Protein AF-A0A7X9QD55-F1 (afdb_monomer_lite)

Structure (mmCIF, N/CA/C/O backbone):
data_AF-A0A7X9QD55-F1
#
_entry.id   AF-A0A7X9QD55-F1
#
loop_
_atom_site.group_PDB
_atom_site.id
_atom_site.type_symbol
_atom_site.label_atom_id
_atom_site.label_alt_id
_atom_site.label_comp_id
_atom_site.label_asym_id
_atom_site.label_entity_id
_atom_site.label_seq_id
_atom_site.pdbx_PDB_ins_code
_atom_site.Cartn_x
_atom_site.Cartn_y
_atom_site.Cartn_z
_atom_site.occupancy
_atom_site.B_iso_or_equiv
_atom_site.auth_seq_id
_atom_site.auth_comp_id
_atom_site.auth_asym_id
_atom_site.auth_atom_id
_atom_site.pdbx_PDB_model_num
ATOM 1 N N . VAL A 1 1 ? -9.448 13.237 19.137 1.00 47.56 1 VAL A N 1
ATOM 2 C CA . VAL A 1 1 ? -8.841 11.912 18.835 1.00 47.56 1 VAL A CA 1
ATOM 3 C C . VAL A 1 1 ? -7.335 12.040 18.594 1.00 47.56 1 VAL A C 1
ATOM 5 O O . VAL A 1 1 ? -6.589 11.448 19.354 1.00 47.56 1 VAL A O 1
ATOM 8 N N . VAL A 1 2 ? -6.875 12.902 17.672 1.00 41.69 2 VAL A N 1
ATOM 9 C CA . VAL A 1 2 ? -5.439 13.273 17.509 1.00 41.69 2 VAL A CA 1
ATOM 10 C C . VAL A 1 2 ? -4.871 14.063 18.709 1.00 41.69 2 VAL A C 1
ATOM 12 O O . VAL A 1 2 ? -3.671 14.223 18.860 1.00 41.69 2 VAL A O 1
ATOM 15 N N . SER A 1 3 ? -5.736 14.537 19.604 1.00 49.72 3 SER A N 1
ATOM 16 C CA . SER A 1 3 ? -5.384 15.346 20.772 1.00 49.72 3 SER A CA 1
ATOM 17 C C . SER A 1 3 ? -4.915 14.562 22.010 1.00 49.72 3 SER A C 1
ATOM 19 O O . SER A 1 3 ? -4.486 15.188 22.970 1.00 49.72 3 SER A O 1
ATOM 21 N N . VAL A 1 4 ? -5.002 13.223 22.025 1.00 53.59 4 VAL A N 1
ATOM 22 C CA . VAL A 1 4 ? -4.637 12.395 23.204 1.00 53.59 4 VAL A CA 1
ATOM 23 C C . VAL A 1 4 ? -3.684 11.247 22.849 1.00 53.59 4 VAL A C 1
ATOM 25 O O . VAL A 1 4 ? -2.940 10.779 23.706 1.00 53.59 4 VAL A O 1
ATOM 28 N N . LEU A 1 5 ? -3.662 10.807 21.587 1.00 52.06 5 LEU A N 1
ATOM 29 C CA . LEU A 1 5 ? -2.798 9.727 21.124 1.00 52.06 5 LEU A CA 1
ATOM 30 C C . LEU A 1 5 ? -2.120 10.148 19.819 1.00 52.06 5 LEU A C 1
ATOM 32 O O . LEU A 1 5 ? -2.803 10.500 18.854 1.00 52.06 5 LEU A O 1
ATOM 36 N N . SER A 1 6 ? -0.786 10.109 19.794 1.00 58.16 6 SER A N 1
ATOM 37 C CA . SER A 1 6 ? -0.019 10.304 18.562 1.00 58.16 6 SER A CA 1
ATOM 38 C C . SER A 1 6 ? -0.498 9.307 17.498 1.00 58.16 6 SER A C 1
ATOM 40 O O . SER A 1 6 ? -0.816 8.165 17.844 1.00 58.16 6 SER A O 1
ATOM 42 N N . PRO A 1 7 ? -0.544 9.690 16.210 1.00 64.31 7 PRO A N 1
ATOM 43 C CA . PRO A 1 7 ? -1.048 8.825 15.141 1.00 64.31 7 PRO A CA 1
ATOM 44 C C . PRO A 1 7 ? -0.339 7.462 15.090 1.00 64.31 7 PRO A C 1
ATOM 46 O O . PRO A 1 7 ? -0.981 6.450 14.817 1.00 64.31 7 PRO A O 1
ATOM 49 N N . ASP A 1 8 ? 0.948 7.407 15.438 1.00 59.75 8 ASP A N 1
ATOM 50 C CA . ASP A 1 8 ? 1.702 6.153 15.550 1.00 59.75 8 ASP A CA 1
ATOM 51 C C . ASP A 1 8 ? 1.296 5.294 16.747 1.00 59.75 8 ASP A C 1
ATOM 53 O O . ASP A 1 8 ? 1.170 4.078 16.621 1.00 59.75 8 ASP A O 1
ATOM 57 N N . ALA A 1 9 ? 1.001 5.908 17.892 1.00 63.59 9 ALA A N 1
ATOM 58 C CA . ALA A 1 9 ? 0.510 5.184 19.059 1.00 63.59 9 ALA A CA 1
ATOM 59 C C . ALA A 1 9 ? -0.918 4.648 18.836 1.00 63.59 9 ALA A C 1
ATOM 61 O O . ALA A 1 9 ? -1.252 3.569 19.324 1.00 63.59 9 ALA A O 1
ATOM 62 N N . LEU A 1 10 ? -1.739 5.347 18.041 1.00 66.69 10 LEU A N 1
ATOM 63 C CA . LEU A 1 10 ? -3.050 4.857 17.606 1.00 66.69 10 LEU A CA 1
ATOM 64 C C . LEU A 1 10 ? -2.913 3.679 16.636 1.00 66.69 10 LEU A C 1
ATOM 66 O O . LEU A 1 10 ? -3.590 2.668 16.817 1.00 66.69 10 LEU A O 1
ATOM 70 N N . ARG A 1 11 ? -2.006 3.775 15.654 1.00 63.62 11 ARG A N 1
ATOM 71 C CA . ARG A 1 11 ? -1.692 2.662 14.744 1.00 63.62 11 ARG A CA 1
ATOM 72 C C . ARG A 1 11 ? -1.215 1.427 15.506 1.00 63.62 11 ARG A C 1
ATOM 74 O O . ARG A 1 11 ? -1.741 0.344 15.267 1.00 63.62 11 ARG A O 1
ATOM 81 N N . ALA A 1 12 ? -0.292 1.590 16.453 1.00 66.31 12 ALA A N 1
ATOM 82 C CA . ALA A 1 12 ? 0.205 0.491 17.279 1.00 66.31 12 ALA A CA 1
ATOM 83 C C . ALA A 1 12 ? -0.904 -0.133 18.145 1.00 66.31 12 ALA A C 1
ATOM 85 O O . ALA A 1 12 ? -1.026 -1.353 18.205 1.00 66.31 12 ALA A O 1
ATOM 86 N N . ALA A 1 13 ? -1.761 0.684 18.767 1.00 68.31 13 ALA A N 1
ATOM 87 C CA . ALA A 1 13 ? -2.872 0.187 19.580 1.00 68.31 13 ALA A CA 1
ATOM 88 C C . ALA A 1 13 ? -3.913 -0.594 18.759 1.00 68.31 13 ALA A C 1
ATOM 90 O O . ALA A 1 13 ? -4.451 -1.584 19.251 1.00 68.31 13 ALA A O 1
ATOM 91 N N . ILE A 1 14 ? -4.176 -0.177 17.515 1.00 71.25 14 ILE A N 1
ATOM 92 C CA . ILE A 1 14 ? -5.066 -0.895 16.591 1.00 71.25 14 ILE A CA 1
ATOM 93 C C . ILE A 1 14 ? -4.416 -2.203 16.122 1.00 71.25 14 ILE A C 1
ATOM 95 O O . ILE A 1 14 ? -5.068 -3.244 16.144 1.00 71.25 14 ILE A O 1
ATOM 99 N N . ALA A 1 15 ? -3.131 -2.173 15.754 1.00 66.38 15 ALA A N 1
ATOM 100 C CA . ALA A 1 15 ? -2.397 -3.352 15.291 1.00 66.38 15 ALA A CA 1
ATOM 101 C C . ALA A 1 15 ? -2.260 -4.433 16.376 1.00 66.38 15 ALA A C 1
ATOM 103 O O . ALA A 1 15 ? -2.348 -5.620 16.075 1.00 66.38 15 ALA A O 1
ATOM 104 N N . SER A 1 16 ? -2.078 -4.033 17.637 1.00 69.88 16 SER A N 1
ATOM 105 C CA . SER A 1 16 ? -1.977 -4.943 18.786 1.00 69.88 16 SER A CA 1
ATOM 106 C C . SER A 1 16 ? -3.319 -5.236 19.471 1.00 69.88 16 SER A C 1
ATOM 108 O O . SER A 1 16 ? -3.317 -5.764 20.580 1.00 69.88 16 SER A O 1
ATOM 110 N N . GLU A 1 17 ? -4.449 -4.858 18.859 1.00 69.81 17 GLU A N 1
ATOM 111 C CA . GLU A 1 17 ? -5.814 -5.066 19.383 1.00 69.81 17 GLU A CA 1
ATOM 112 C C . GLU A 1 17 ? -5.987 -4.609 20.843 1.00 69.81 17 GLU A C 1
ATOM 114 O O . GLU A 1 17 ? -6.723 -5.192 21.643 1.00 69.81 17 GLU A O 1
ATOM 119 N N . ASN A 1 18 ? -5.288 -3.536 21.217 1.00 74.06 18 ASN A N 1
ATOM 120 C CA . ASN A 1 18 ? -5.202 -3.087 22.597 1.00 74.06 18 ASN A CA 1
ATOM 121 C C . ASN A 1 18 ? -6.445 -2.263 22.972 1.00 74.06 18 ASN A C 1
ATOM 123 O O . ASN A 1 18 ? -6.423 -1.031 23.034 1.00 74.06 18 ASN A O 1
ATOM 127 N N . ILE A 1 19 ? -7.547 -2.969 23.236 1.00 72.94 19 ILE A N 1
ATOM 128 C CA . ILE A 1 19 ? -8.831 -2.405 23.670 1.00 72.94 19 ILE A CA 1
ATOM 129 C C . ILE A 1 19 ? -8.694 -1.435 24.859 1.00 72.94 19 ILE A C 1
ATOM 131 O O . ILE A 1 19 ? -9.247 -0.338 24.754 1.00 72.94 19 ILE A O 1
ATOM 135 N N . PRO A 1 20 ? -7.951 -1.738 25.950 1.00 72.19 20 PRO A N 1
ATOM 136 C CA . PRO A 1 20 ? -7.846 -0.802 27.067 1.00 72.19 20 PRO A CA 1
ATOM 137 C C . PRO A 1 20 ? -7.123 0.502 26.694 1.00 72.19 20 PRO A C 1
ATOM 139 O O . PRO A 1 20 ? -7.473 1.560 27.221 1.00 72.19 20 PRO A O 1
ATOM 142 N N . ALA A 1 21 ? -6.159 0.468 25.766 1.00 69.25 21 ALA A N 1
ATOM 143 C CA . ALA A 1 21 ? -5.517 1.678 25.250 1.00 69.25 21 ALA A CA 1
ATOM 144 C C . ALA A 1 21 ? -6.472 2.523 24.389 1.00 69.25 21 ALA A C 1
ATOM 146 O O . ALA A 1 21 ? -6.468 3.749 24.494 1.00 69.25 21 ALA A O 1
ATOM 147 N N . LEU A 1 22 ? -7.333 1.882 23.593 1.00 67.50 22 LEU A N 1
ATOM 148 C CA . LEU A 1 22 ? -8.319 2.565 22.749 1.00 67.50 22 LEU A CA 1
ATOM 149 C C . LEU A 1 22 ? -9.472 3.174 23.560 1.00 67.50 22 LEU A C 1
ATOM 151 O O . LEU A 1 22 ? -9.958 4.250 23.217 1.00 67.50 22 LEU A O 1
ATOM 155 N N . THR A 1 23 ? -9.862 2.548 24.674 1.00 71.25 23 THR A N 1
ATOM 156 C CA . THR A 1 23 ? -10.891 3.083 25.584 1.00 71.25 23 THR A CA 1
ATOM 157 C C . THR A 1 23 ? -10.422 4.253 26.450 1.00 71.25 23 THR A C 1
ATOM 159 O O . THR A 1 23 ? -11.247 4.922 27.066 1.00 71.25 23 THR A O 1
ATOM 162 N N . LYS A 1 24 ? -9.110 4.535 26.507 1.00 71.19 24 LYS A N 1
ATOM 163 C CA . LYS A 1 24 ? -8.582 5.738 27.182 1.00 71.19 24 LYS A CA 1
ATOM 164 C C . LYS A 1 24 ? -8.899 7.029 26.425 1.00 71.19 24 LYS A C 1
ATOM 166 O O . LYS A 1 24 ? -8.757 8.113 26.985 1.00 71.19 24 LYS A O 1
ATOM 171 N N . VAL A 1 25 ? -9.318 6.934 25.163 1.00 66.81 25 VAL A N 1
ATOM 172 C CA . VAL A 1 25 ? -9.727 8.096 24.375 1.00 66.81 25 VAL A CA 1
ATOM 173 C C . VAL A 1 25 ? -11.143 8.515 24.797 1.00 66.81 25 VAL A C 1
ATOM 175 O O . VAL A 1 25 ? -12.072 7.710 24.683 1.00 66.81 25 VAL A O 1
ATOM 178 N N . PRO A 1 26 ? -11.351 9.768 25.247 1.00 52.34 26 PRO A N 1
ATOM 179 C CA . PRO A 1 26 ? -12.673 10.241 25.645 1.00 52.34 26 PRO A CA 1
ATOM 180 C C . PRO A 1 26 ? -13.640 10.157 24.454 1.00 52.34 26 PRO A C 1
ATOM 182 O O . PRO A 1 26 ? -13.388 10.742 23.400 1.00 52.34 26 PRO A O 1
ATOM 185 N N . GLY A 1 27 ? -14.726 9.396 24.622 1.00 67.69 27 GLY A N 1
ATOM 186 C CA . GLY A 1 27 ? -15.728 9.132 23.581 1.00 67.69 27 GLY A CA 1
ATOM 187 C C . GLY A 1 27 ? -15.657 7.746 22.922 1.00 67.69 27 GLY A C 1
ATOM 188 O O . GLY A 1 27 ? -16.549 7.421 22.142 1.00 67.69 27 GLY A O 1
ATOM 189 N N . ILE A 1 28 ? -14.664 6.904 23.242 1.00 69.69 28 ILE A N 1
ATOM 190 C CA . ILE A 1 28 ? -14.567 5.524 22.730 1.00 69.69 28 ILE A CA 1
ATOM 191 C C . ILE A 1 28 ? -14.847 4.524 23.860 1.00 69.69 28 ILE A C 1
ATOM 193 O O . ILE A 1 28 ? -14.011 4.276 24.722 1.00 69.69 28 ILE A O 1
ATOM 197 N N . GLY A 1 29 ? -16.038 3.922 23.849 1.00 73.44 29 GLY A N 1
ATOM 198 C CA . GLY A 1 29 ? -16.378 2.806 24.740 1.00 73.44 29 GLY A CA 1
ATOM 199 C C . GLY A 1 29 ? -15.828 1.462 24.246 1.00 73.44 29 GLY A C 1
ATOM 200 O O . GLY A 1 29 ? -15.382 1.349 23.108 1.00 73.44 29 GLY A O 1
ATOM 201 N N . VAL A 1 30 ? -15.929 0.408 25.065 1.00 74.19 30 VAL A N 1
ATOM 202 C CA . VAL A 1 30 ? -15.412 -0.948 24.758 1.00 74.19 30 VAL A CA 1
ATOM 203 C C . VAL A 1 30 ? -15.927 -1.484 23.413 1.00 74.19 30 VAL A C 1
ATOM 205 O O . VAL A 1 30 ? -15.150 -1.967 22.594 1.00 74.19 30 VAL A O 1
ATOM 208 N N . LYS A 1 31 ? -17.229 -1.325 23.141 1.00 75.56 31 LYS A N 1
ATOM 209 C CA . LYS A 1 31 ? -17.844 -1.741 21.867 1.00 75.56 31 LYS A CA 1
ATOM 210 C C . LYS A 1 31 ? -17.368 -0.900 20.677 1.00 75.56 31 LYS A C 1
ATOM 212 O O . LYS A 1 31 ? -17.210 -1.420 19.578 1.00 75.56 31 LYS A O 1
ATOM 217 N N . GLY A 1 32 ? -17.126 0.392 20.904 1.00 73.31 32 GLY A N 1
ATOM 218 C CA . GLY A 1 32 ? -16.573 1.295 19.895 1.00 73.31 32 GLY A CA 1
ATOM 219 C C . GLY A 1 32 ? -15.130 0.932 19.557 1.00 73.31 32 GLY A C 1
ATOM 220 O O . GLY A 1 32 ? -14.792 0.842 18.385 1.00 73.31 32 GLY A O 1
ATOM 221 N N . ALA A 1 33 ? -14.310 0.635 20.568 1.00 75.75 33 ALA A N 1
ATOM 222 C CA . ALA A 1 33 ? -12.926 0.203 20.398 1.00 75.75 33 ALA A CA 1
ATOM 223 C C . ALA A 1 33 ? -12.825 -1.104 19.598 1.00 75.75 33 ALA A C 1
ATOM 225 O O . ALA A 1 33 ? -12.034 -1.178 18.667 1.00 75.75 33 ALA A O 1
ATOM 226 N N . GLN A 1 34 ? -13.662 -2.102 19.897 1.00 75.75 34 GLN A N 1
ATOM 227 C CA . GLN A 1 34 ? -13.679 -3.371 19.157 1.00 75.75 34 GLN A CA 1
ATOM 228 C C . GLN A 1 34 ? -14.050 -3.183 17.680 1.00 75.75 34 GLN A C 1
ATOM 230 O O . GLN A 1 34 ? -13.364 -3.697 16.799 1.00 75.75 34 GLN A O 1
ATOM 235 N N . ARG A 1 35 ? -15.099 -2.399 17.395 1.00 75.81 35 ARG A N 1
ATOM 236 C CA . ARG A 1 35 ? -15.501 -2.091 16.015 1.00 75.81 35 ARG A CA 1
ATOM 237 C C . ARG A 1 35 ? -14.424 -1.301 15.270 1.00 75.81 35 ARG A C 1
ATOM 239 O O . ARG A 1 35 ? -14.160 -1.581 14.106 1.00 75.81 35 ARG A O 1
ATOM 246 N N . LEU A 1 36 ? -13.790 -0.347 15.954 1.00 72.25 36 LEU A N 1
ATOM 247 C CA . LEU A 1 36 ? -12.688 0.438 15.409 1.00 72.25 36 LEU A CA 1
ATOM 248 C C . LEU A 1 36 ? -11.493 -0.444 15.062 1.00 72.25 36 LEU A C 1
ATOM 250 O O . LEU A 1 36 ? -10.952 -0.276 13.980 1.00 72.25 36 LEU A O 1
ATOM 254 N N . VAL A 1 37 ? -11.104 -1.393 15.918 1.00 74.69 37 VAL A N 1
ATOM 255 C CA . VAL A 1 37 ? -10.006 -2.321 15.606 1.00 74.69 37 VAL A CA 1
ATOM 256 C C . VAL A 1 37 ? -10.290 -3.077 14.318 1.00 74.69 37 VAL A C 1
ATOM 258 O O . VAL A 1 37 ? -9.433 -3.088 13.451 1.00 74.69 37 VAL A O 1
ATOM 261 N N . ILE A 1 38 ? -11.486 -3.641 14.150 1.00 76.25 38 ILE A N 1
ATOM 262 C CA . ILE A 1 38 ? -11.832 -4.407 12.944 1.00 76.25 38 ILE A CA 1
ATOM 263 C C . ILE A 1 38 ? -11.815 -3.497 11.704 1.00 76.25 38 ILE A C 1
ATOM 265 O O . ILE A 1 38 ? -11.047 -3.729 10.775 1.00 76.25 38 ILE A O 1
ATOM 269 N N . GLU A 1 39 ? -12.584 -2.402 11.720 1.00 74.31 39 GLU A N 1
ATOM 270 C CA . GLU A 1 39 ? -12.712 -1.519 10.552 1.00 74.31 39 GLU A CA 1
ATOM 271 C C . GLU A 1 39 ? -11.400 -0.796 10.192 1.00 74.31 39 GLU A C 1
ATOM 273 O O . GLU A 1 39 ? -11.123 -0.558 9.014 1.00 74.31 39 GLU A O 1
ATOM 278 N N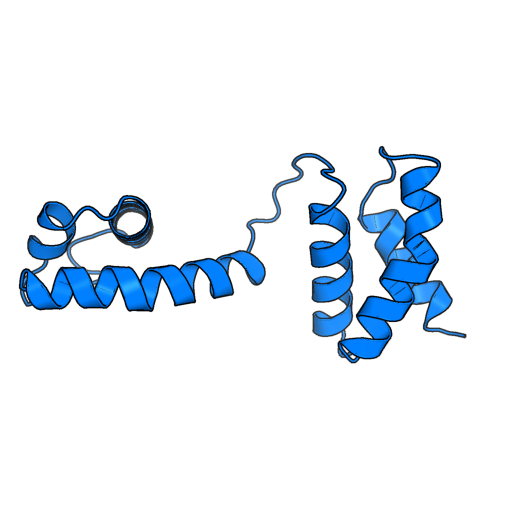 . LEU A 1 40 ? -10.593 -0.404 11.186 1.00 69.81 40 LEU A N 1
ATOM 279 C CA . LEU A 1 40 ? -9.313 0.269 10.951 1.00 69.81 40 LEU A CA 1
ATOM 280 C C . LEU A 1 40 ? -8.187 -0.710 10.653 1.00 69.81 40 LEU A C 1
ATOM 282 O O . LEU A 1 40 ? -7.297 -0.320 9.915 1.00 69.81 40 LEU A O 1
ATOM 286 N N . LYS A 1 41 ? -8.194 -1.944 11.164 1.00 65.69 41 LYS A N 1
ATOM 287 C CA . LYS A 1 41 ? -7.194 -2.960 10.795 1.00 65.69 41 LYS A CA 1
ATOM 288 C C . LYS A 1 41 ? -7.310 -3.304 9.314 1.00 65.69 41 LYS A C 1
ATOM 290 O O . LYS A 1 41 ? -6.295 -3.283 8.624 1.00 65.69 41 LYS A O 1
ATOM 295 N N . ASP A 1 42 ? -8.531 -3.474 8.808 1.00 66.56 42 ASP A N 1
ATOM 296 C CA . ASP A 1 42 ? -8.772 -3.692 7.376 1.00 66.56 42 ASP A CA 1
ATOM 297 C C . ASP A 1 42 ? -8.309 -2.493 6.532 1.00 66.56 42 ASP A C 1
ATOM 299 O O . ASP A 1 42 ? -7.605 -2.651 5.533 1.00 66.56 42 ASP A O 1
ATOM 303 N N . LYS A 1 43 ? -8.620 -1.265 6.972 1.00 64.25 43 LYS A N 1
ATOM 304 C CA . LYS A 1 43 ? -8.189 -0.039 6.277 1.00 64.25 43 LYS A CA 1
ATOM 305 C C . LYS A 1 43 ? -6.689 0.226 6.381 1.00 64.25 43 LYS A C 1
ATOM 307 O O . LYS A 1 43 ? -6.109 0.718 5.422 1.00 64.25 43 LYS A O 1
ATOM 312 N N . ILE A 1 44 ? -6.056 -0.066 7.517 1.00 63.66 44 ILE A N 1
ATOM 313 C CA . ILE A 1 44 ? -4.613 0.108 7.726 1.00 63.66 44 IL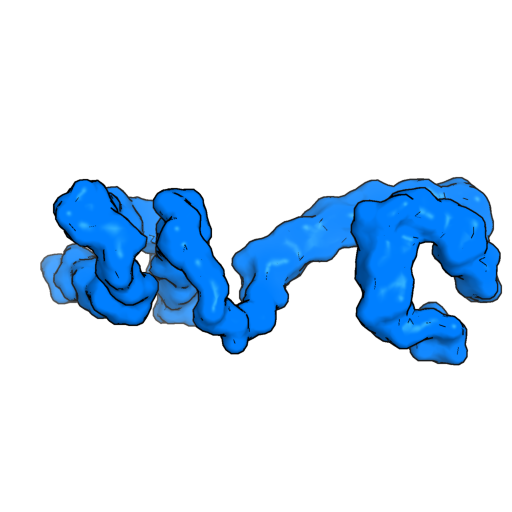E A CA 1
ATOM 314 C C . ILE A 1 44 ? -3.846 -0.930 6.916 1.00 63.66 44 ILE A C 1
ATOM 316 O O . ILE A 1 44 ? -2.845 -0.555 6.323 1.00 63.66 44 ILE A O 1
ATOM 320 N N . ASN A 1 45 ? -4.314 -2.176 6.808 1.00 59.97 45 ASN A N 1
ATOM 321 C CA . ASN A 1 45 ? -3.716 -3.141 5.882 1.00 59.97 45 ASN A CA 1
ATOM 322 C C . ASN A 1 45 ? -3.838 -2.670 4.427 1.00 59.97 45 ASN A C 1
ATOM 324 O O . ASN A 1 45 ? -2.863 -2.732 3.682 1.00 59.97 45 ASN A O 1
ATOM 328 N N . ALA A 1 46 ? -4.999 -2.136 4.038 1.00 56.50 46 ALA A N 1
ATOM 329 C CA . ALA A 1 46 ? -5.195 -1.578 2.701 1.00 56.50 46 ALA A CA 1
ATOM 330 C C . ALA A 1 46 ? -4.324 -0.331 2.443 1.00 56.50 46 ALA A C 1
ATOM 332 O O . ALA A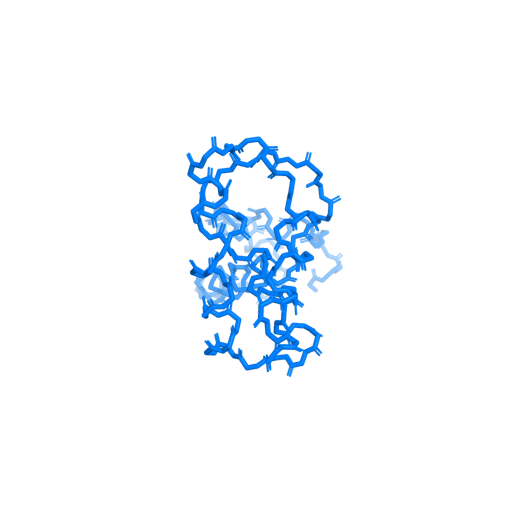 1 46 ? -3.801 -0.161 1.349 1.00 56.50 46 ALA A O 1
ATOM 333 N N . LEU A 1 47 ? -4.123 0.530 3.445 1.00 52.81 47 LEU A N 1
ATOM 334 C CA . LEU A 1 47 ? -3.267 1.717 3.346 1.00 52.81 47 LEU A CA 1
ATOM 335 C C . LEU A 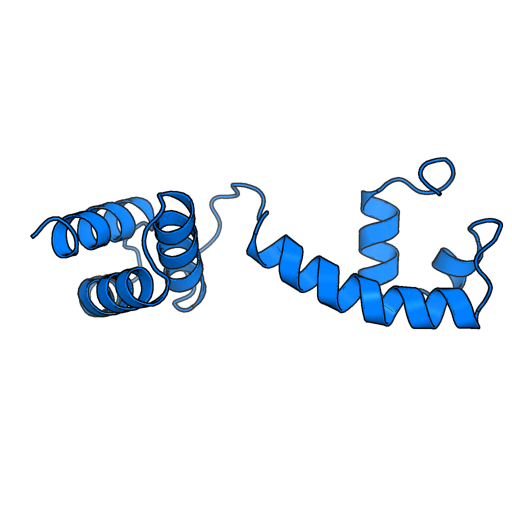1 47 ? -1.776 1.374 3.431 1.00 52.81 47 LEU A C 1
ATOM 337 O O . LEU A 1 47 ? -0.987 1.998 2.738 1.00 52.81 47 LEU A O 1
ATOM 341 N N . ALA A 1 48 ? -1.367 0.377 4.215 1.00 52.34 48 ALA A N 1
ATOM 342 C CA . ALA A 1 48 ? 0.013 -0.110 4.261 1.00 52.34 48 ALA A CA 1
ATOM 343 C C . ALA A 1 48 ? 0.442 -0.731 2.921 1.00 52.34 48 ALA A C 1
ATOM 345 O O . ALA A 1 48 ? 1.609 -0.628 2.557 1.00 52.34 48 ALA A O 1
ATOM 346 N N . ALA A 1 49 ? -0.504 -1.288 2.157 1.00 49.94 49 ALA A N 1
ATOM 347 C CA . ALA A 1 49 ? -0.273 -1.710 0.777 1.00 49.94 49 ALA A CA 1
ATOM 348 C C . ALA A 1 49 ? -0.050 -0.528 -0.195 1.00 49.94 49 ALA A C 1
ATOM 350 O O . ALA A 1 49 ? 0.538 -0.717 -1.254 1.00 49.94 49 ALA A O 1
ATOM 351 N N . VAL A 1 50 ? -0.480 0.692 0.158 1.00 47.47 50 VAL A N 1
ATOM 352 C CA . VAL A 1 50 ? -0.414 1.891 -0.707 1.00 47.47 50 VAL A CA 1
ATOM 353 C C . VAL A 1 50 ? 0.639 2.907 -0.234 1.00 47.47 50 VAL A C 1
ATOM 355 O O . VAL A 1 50 ? 1.175 3.672 -1.031 1.00 47.47 50 VAL A O 1
ATOM 358 N N . THR A 1 51 ? 0.984 2.915 1.054 1.00 44.62 51 THR A N 1
ATOM 359 C CA . THR A 1 51 ? 1.956 3.831 1.666 1.00 44.62 51 THR A CA 1
ATOM 360 C C . THR A 1 51 ? 2.939 3.060 2.543 1.00 44.62 51 THR A C 1
ATOM 362 O O . THR A 1 51 ? 2.984 3.237 3.762 1.00 44.62 51 THR A O 1
ATOM 365 N N . GLY A 1 52 ? 3.731 2.180 1.936 1.00 43.19 52 GLY A N 1
ATOM 366 C CA . GLY A 1 52 ? 4.966 1.730 2.569 1.00 43.19 52 GLY A CA 1
ATOM 367 C C . GLY A 1 52 ? 5.954 2.906 2.653 1.00 43.19 52 GLY A C 1
ATOM 368 O O . GLY A 1 52 ? 6.104 3.630 1.664 1.00 43.19 52 GLY A O 1
ATOM 369 N N . PRO A 1 53 ? 6.633 3.145 3.791 1.00 41.19 53 PRO A N 1
ATOM 370 C CA . PRO A 1 53 ? 7.778 4.046 3.806 1.00 41.19 53 PRO A CA 1
ATOM 371 C C . PRO A 1 53 ? 8.799 3.514 2.802 1.00 41.19 53 PRO A C 1
ATOM 373 O O . PRO A 1 53 ? 9.074 2.313 2.800 1.00 41.19 53 PRO A O 1
ATOM 376 N N . ALA A 1 54 ? 9.354 4.394 1.966 1.00 47.16 54 ALA A N 1
ATOM 377 C CA . ALA A 1 54 ? 10.484 4.090 1.095 1.00 47.16 54 ALA A CA 1
ATOM 378 C C . ALA A 1 54 ? 11.685 3.665 1.957 1.00 47.16 54 ALA A C 1
ATOM 380 O O . ALA A 1 54 ? 12.556 4.462 2.294 1.00 47.16 54 ALA A O 1
ATOM 381 N N . THR A 1 55 ? 11.687 2.403 2.368 1.00 40.22 55 THR A N 1
ATOM 382 C CA . THR A 1 55 ? 12.750 1.758 3.124 1.00 40.22 55 THR A CA 1
ATOM 383 C C . THR A 1 55 ? 13.338 0.708 2.193 1.00 40.22 55 THR A C 1
ATOM 385 O O . THR A 1 55 ? 12.590 -0.140 1.701 1.00 40.22 55 THR A O 1
ATOM 388 N N . PRO A 1 56 ? 14.647 0.744 1.905 1.00 50.91 56 PRO A N 1
ATOM 389 C CA . PRO A 1 56 ? 15.277 -0.287 1.104 1.00 50.91 56 PRO A CA 1
ATOM 390 C C . PRO A 1 56 ? 15.421 -1.522 1.996 1.00 50.91 56 PRO A C 1
ATOM 392 O O . PRO A 1 56 ? 16.363 -1.614 2.776 1.00 50.91 56 PRO A O 1
ATOM 395 N N . ALA A 1 57 ? 14.461 -2.445 1.960 1.00 41.41 57 ALA A N 1
ATOM 396 C CA . ALA A 1 57 ? 14.532 -3.645 2.786 1.00 41.41 57 ALA A CA 1
ATOM 397 C C . ALA A 1 57 ? 14.021 -4.880 2.039 1.00 41.41 57 ALA A C 1
ATOM 399 O O . ALA A 1 57 ? 12.831 -5.022 1.784 1.00 41.41 57 ALA A O 1
ATOM 400 N N . SER A 1 58 ? 14.991 -5.743 1.727 1.00 39.91 58 SER A N 1
ATOM 401 C CA . SER A 1 58 ? 14.934 -7.161 1.363 1.00 39.91 58 SER A CA 1
ATOM 402 C C . SER A 1 58 ? 13.854 -7.637 0.394 1.00 39.91 58 SER A C 1
ATOM 404 O O . SER A 1 58 ? 12.683 -7.796 0.729 1.00 39.91 58 SER A O 1
ATOM 406 N N . ALA A 1 59 ? 14.339 -8.023 -0.787 1.00 47.00 59 ALA A N 1
ATOM 407 C CA . ALA A 1 59 ? 13.676 -8.877 -1.755 1.00 47.00 59 ALA A CA 1
ATOM 408 C C . ALA A 1 59 ? 13.169 -10.175 -1.099 1.00 47.00 59 ALA A C 1
ATOM 410 O O . ALA A 1 59 ? 13.909 -11.136 -0.902 1.00 47.00 59 ALA A O 1
ATOM 411 N N . ALA A 1 60 ? 11.879 -10.202 -0.775 1.00 45.78 60 ALA A N 1
ATOM 412 C CA . ALA A 1 60 ? 11.107 -11.433 -0.763 1.00 45.78 60 ALA A CA 1
ATOM 413 C C . ALA A 1 60 ? 10.364 -11.537 -2.111 1.00 45.78 60 ALA A C 1
ATOM 415 O O . ALA A 1 60 ? 9.893 -10.516 -2.622 1.00 45.78 60 ALA A O 1
ATOM 416 N N . PRO A 1 61 ? 10.204 -12.741 -2.687 1.00 52.06 61 PRO A N 1
ATOM 417 C CA . PRO A 1 61 ? 9.643 -12.945 -4.031 1.00 52.06 61 PRO A CA 1
ATOM 418 C C . PRO A 1 61 ? 8.187 -12.467 -4.207 1.00 52.06 61 PRO A C 1
ATOM 420 O O . PRO A 1 61 ? 7.706 -12.353 -5.333 1.00 52.06 61 PRO A O 1
ATOM 423 N N . LEU A 1 62 ? 7.492 -12.164 -3.106 1.00 55.12 62 LEU A N 1
ATOM 424 C CA . LEU A 1 62 ? 6.149 -11.574 -3.094 1.00 55.12 62 LEU A CA 1
ATOM 425 C C . LEU A 1 62 ? 6.177 -10.033 -3.062 1.00 55.12 62 LEU A C 1
ATOM 427 O O . LEU A 1 62 ? 5.283 -9.400 -3.605 1.00 55.12 62 LEU A O 1
ATOM 431 N N . GLN A 1 63 ? 7.226 -9.416 -2.504 1.00 71.00 63 GLN A N 1
ATOM 432 C CA . GLN A 1 63 ? 7.300 -7.962 -2.298 1.00 71.00 63 GLN A CA 1
ATOM 433 C C . GLN A 1 63 ? 7.594 -7.186 -3.588 1.00 71.00 63 GLN A C 1
ATOM 435 O O . GLN A 1 63 ? 7.065 -6.095 -3.784 1.00 71.00 63 GLN A O 1
ATOM 440 N N . TRP A 1 64 ? 8.411 -7.736 -4.494 1.00 79.19 64 TRP A N 1
ATOM 441 C CA . TRP A 1 64 ? 8.745 -7.032 -5.738 1.00 79.19 64 TRP A CA 1
ATOM 442 C C . TRP A 1 64 ? 7.547 -6.947 -6.693 1.00 79.19 64 TRP A C 1
ATOM 444 O O . TRP A 1 64 ? 7.402 -5.944 -7.388 1.00 79.19 64 TRP A O 1
ATOM 454 N N . ARG A 1 65 ? 6.672 -7.967 -6.716 1.00 83.69 65 ARG A N 1
ATOM 455 C CA . ARG A 1 65 ? 5.484 -7.986 -7.585 1.00 83.69 65 ARG A CA 1
ATOM 456 C C . ARG A 1 65 ? 4.508 -6.885 -7.203 1.00 83.69 65 ARG A C 1
ATOM 458 O O . ARG A 1 65 ? 4.088 -6.137 -8.079 1.00 83.69 65 ARG A O 1
ATOM 465 N N . ASP A 1 66 ? 4.210 -6.749 -5.914 1.00 83.69 66 ASP A N 1
ATOM 466 C CA . ASP A 1 66 ? 3.310 -5.705 -5.416 1.00 83.69 66 ASP A CA 1
ATOM 467 C C . ASP A 1 66 ? 3.8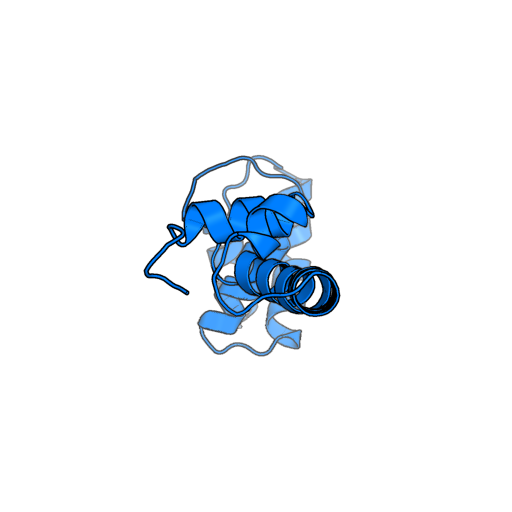95 -4.304 -5.637 1.00 83.69 66 ASP A C 1
ATOM 469 O O . ASP A 1 66 ? 3.181 -3.386 -6.039 1.00 83.69 66 ASP A O 1
ATOM 473 N N . GLN A 1 67 ? 5.213 -4.143 -5.469 1.00 82.88 67 GLN A N 1
ATOM 474 C CA . GLN A 1 67 ? 5.902 -2.874 -5.722 1.00 82.88 67 GLN A CA 1
ATOM 475 C C . GLN A 1 67 ? 5.898 -2.479 -7.205 1.00 82.88 67 GLN A C 1
ATOM 477 O O . GLN A 1 67 ? 5.631 -1.321 -7.529 1.00 82.88 67 GLN A O 1
ATOM 482 N N . VAL A 1 68 ? 6.166 -3.421 -8.116 1.00 85.25 68 VAL A N 1
ATOM 483 C CA . VAL A 1 68 ? 6.120 -3.158 -9.563 1.00 85.25 68 VAL A CA 1
ATOM 484 C C . VAL A 1 68 ? 4.679 -2.914 -10.010 1.00 85.25 68 VAL A C 1
ATOM 486 O O . VAL A 1 68 ? 4.430 -1.935 -10.710 1.00 85.25 68 VAL A O 1
ATOM 489 N N . LYS A 1 69 ? 3.719 -3.731 -9.559 1.00 86.06 69 LYS A N 1
ATOM 490 C CA . LYS A 1 69 ? 2.295 -3.574 -9.886 1.00 86.06 69 LYS A CA 1
ATOM 491 C C . LYS A 1 69 ? 1.754 -2.224 -9.411 1.00 86.06 69 LYS A C 1
ATOM 493 O O . LYS A 1 69 ? 1.229 -1.468 -10.225 1.00 86.06 69 LYS A O 1
ATOM 498 N N . GLY A 1 70 ? 1.950 -1.884 -8.137 1.00 82.56 70 GLY A N 1
ATOM 499 C CA . GLY A 1 70 ? 1.520 -0.600 -7.576 1.00 82.56 70 GLY A CA 1
ATOM 500 C C . GLY A 1 70 ? 2.220 0.595 -8.228 1.00 82.56 70 GLY A C 1
ATOM 501 O O . GLY A 1 70 ? 1.593 1.625 -8.472 1.00 82.56 70 GLY A O 1
ATOM 502 N N . GLY A 1 71 ? 3.499 0.448 -8.591 1.00 85.88 71 GLY A N 1
ATOM 503 C CA . GLY A 1 71 ? 4.233 1.454 -9.359 1.00 85.88 71 GLY A CA 1
ATOM 504 C C . GLY A 1 71 ? 3.649 1.684 -10.756 1.00 85.88 71 GLY A C 1
ATOM 505 O O . GLY A 1 71 ? 3.511 2.830 -11.176 1.00 85.88 71 GLY A O 1
ATOM 506 N N . LEU A 1 72 ? 3.273 0.620 -11.471 1.00 85.25 72 LEU A N 1
ATOM 507 C CA . LEU A 1 72 ? 2.660 0.708 -12.802 1.00 85.25 72 LEU A CA 1
ATOM 508 C C . LEU A 1 72 ? 1.243 1.292 -12.745 1.00 85.25 72 LEU A C 1
ATOM 510 O O . LEU A 1 72 ? 0.915 2.178 -13.534 1.00 85.25 72 LEU A O 1
ATOM 514 N N . GLU A 1 73 ? 0.426 0.861 -11.786 1.00 87.12 73 GLU A N 1
ATOM 515 C CA . GLU A 1 73 ? -0.912 1.423 -11.564 1.00 87.12 73 GLU A CA 1
ATOM 516 C C . GLU A 1 73 ? -0.842 2.914 -11.191 1.00 87.12 73 GLU A C 1
ATOM 518 O O . GLU A 1 73 ? -1.603 3.721 -11.725 1.00 87.12 73 GLU A O 1
ATOM 523 N N . GLY A 1 74 ? 0.129 3.315 -10.361 1.00 82.12 74 GLY A N 1
ATOM 524 C CA . GLY A 1 74 ? 0.382 4.721 -10.024 1.00 82.12 74 GLY A CA 1
ATOM 525 C C . GLY A 1 74 ? 0.829 5.584 -11.212 1.00 82.12 74 GLY A C 1
ATOM 526 O O . GLY A 1 74 ? 0.606 6.794 -11.210 1.00 82.12 74 GLY A O 1
ATOM 527 N N . LEU A 1 75 ? 1.410 4.974 -12.250 1.00 85.25 75 LEU A N 1
ATOM 528 C CA . LEU A 1 75 ? 1.731 5.629 -13.525 1.00 85.25 75 LEU A CA 1
ATOM 529 C C . LEU A 1 75 ? 0.528 5.696 -14.486 1.00 85.25 75 LEU A C 1
ATOM 531 O O . LEU A 1 75 ? 0.638 6.315 -15.544 1.00 85.25 75 LEU A O 1
ATOM 535 N N . GLY A 1 76 ? -0.610 5.094 -14.125 1.00 84.25 76 GLY A N 1
ATOM 536 C CA . GLY A 1 76 ? -1.850 5.111 -14.904 1.00 84.25 76 GLY A CA 1
ATOM 537 C C . GLY A 1 76 ? -2.093 3.872 -15.770 1.00 84.25 76 GLY A C 1
ATOM 538 O O . GLY A 1 76 ? -3.014 3.884 -16.586 1.00 84.25 76 GLY A O 1
ATOM 539 N N . TRP A 1 77 ? -1.300 2.806 -15.615 1.00 85.19 77 TRP A N 1
ATOM 540 C CA . TRP A 1 77 ? -1.537 1.535 -16.309 1.00 85.19 77 TRP A CA 1
ATOM 541 C C . TRP A 1 77 ? -2.676 0.745 -15.656 1.00 85.19 77 TRP A C 1
ATOM 543 O O . TRP A 1 77 ? -2.912 0.842 -14.451 1.00 85.19 77 TRP A O 1
ATOM 553 N N . SER A 1 78 ? -3.399 -0.056 -16.447 1.00 88.19 78 SER A N 1
ATOM 554 C CA . SER A 1 78 ? -4.477 -0.889 -15.908 1.00 88.19 78 SER A CA 1
ATOM 555 C C . SER A 1 78 ? -3.916 -2.034 -15.058 1.00 88.19 78 SER A C 1
ATOM 557 O O . SER A 1 78 ? -2.834 -2.548 -15.339 1.00 88.19 78 SER A O 1
ATOM 559 N N . SER A 1 79 ? -4.671 -2.494 -14.052 1.00 83.62 79 SER A N 1
ATOM 560 C CA . SER A 1 79 ? -4.245 -3.609 -13.184 1.00 83.62 79 SER A CA 1
ATOM 561 C C . SER A 1 79 ? -3.910 -4.881 -13.978 1.00 83.62 79 SER A C 1
ATOM 563 O O . SER A 1 79 ? -2.964 -5.597 -13.663 1.00 83.62 79 SER A O 1
ATOM 565 N N . ARG A 1 80 ? -4.635 -5.110 -15.083 1.00 85.62 80 ARG A N 1
ATOM 566 C CA . ARG A 1 80 ? -4.401 -6.223 -16.011 1.00 85.62 80 ARG A CA 1
ATOM 567 C C . ARG A 1 80 ? -3.066 -6.092 -16.747 1.00 85.62 80 ARG A C 1
ATOM 569 O O . ARG A 1 80 ? -2.380 -7.092 -16.939 1.00 85.62 80 ARG A O 1
ATOM 576 N N . ASP A 1 81 ? -2.714 -4.886 -17.181 1.00 85.12 81 ASP A N 1
ATOM 577 C CA . ASP A 1 81 ? -1.451 -4.643 -17.885 1.00 85.12 81 ASP A CA 1
ATOM 578 C C . ASP A 1 81 ? -0.273 -4.693 -16.911 1.00 85.12 81 ASP A C 1
ATOM 580 O O . ASP A 1 81 ? 0.764 -5.277 -17.221 1.00 85.12 81 ASP A O 1
ATOM 584 N N . ALA A 1 82 ? -0.461 -4.175 -15.696 1.00 85.81 82 ALA A N 1
ATOM 585 C CA . ALA A 1 82 ? 0.523 -4.262 -14.627 1.00 85.81 82 ALA A CA 1
ATOM 586 C C . ALA A 1 82 ? 0.849 -5.723 -14.260 1.00 85.81 82 ALA A C 1
ATOM 588 O O . ALA A 1 82 ? 2.021 -6.082 -14.157 1.00 85.81 82 ALA A O 1
ATOM 589 N N . GLU A 1 83 ? -0.164 -6.588 -14.145 1.00 85.94 83 GLU A N 1
ATOM 590 C CA . GLU A 1 83 ? 0.027 -8.030 -13.921 1.00 85.94 83 GLU A CA 1
ATOM 591 C C . GLU A 1 83 ? 0.777 -8.704 -15.077 1.00 85.94 83 GLU A C 1
ATOM 593 O O . GLU A 1 83 ? 1.770 -9.393 -14.844 1.00 85.94 83 GLU A O 1
ATOM 598 N N . ARG A 1 84 ? 0.385 -8.432 -16.329 1.00 86.50 84 ARG A N 1
ATOM 599 C CA . ARG A 1 84 ? 1.080 -8.965 -17.517 1.00 86.50 84 ARG A CA 1
ATOM 600 C C . ARG A 1 84 ? 2.552 -8.555 -17.572 1.00 86.50 84 ARG A C 1
ATOM 602 O O . ARG A 1 84 ? 3.406 -9.341 -17.993 1.00 86.50 84 ARG A O 1
ATOM 609 N N . ALA A 1 85 ? 2.858 -7.327 -17.165 1.00 86.38 85 ALA A N 1
ATOM 610 C CA . ALA A 1 85 ? 4.226 -6.838 -17.110 1.00 86.38 85 ALA A CA 1
ATOM 611 C C . ALA A 1 85 ? 5.031 -7.542 -16.008 1.00 86.38 85 ALA A C 1
ATOM 613 O O . ALA A 1 85 ? 6.169 -7.939 -16.259 1.00 86.38 85 ALA A O 1
ATOM 614 N N . CYS A 1 86 ? 4.428 -7.766 -14.833 1.00 86.06 86 CYS A N 1
ATOM 615 C CA . CYS A 1 86 ? 5.019 -8.553 -13.749 1.00 86.06 86 CYS A CA 1
ATOM 616 C C . CYS A 1 86 ? 5.312 -9.999 -14.175 1.00 86.06 86 CYS A C 1
ATOM 618 O O . CYS A 1 86 ? 6.401 -10.499 -13.901 1.00 86.06 86 CYS A O 1
ATOM 620 N N . ASP A 1 87 ? 4.397 -10.654 -14.893 1.00 87.75 87 ASP A N 1
ATOM 621 C CA . ASP A 1 87 ? 4.615 -12.010 -15.419 1.00 87.75 87 ASP A CA 1
ATOM 622 C C . ASP A 1 87 ? 5.759 -12.059 -16.441 1.00 87.75 87 ASP A C 1
ATOM 624 O O . ASP A 1 87 ? 6.524 -13.020 -16.484 1.00 87.75 87 ASP A O 1
ATOM 628 N N . SER A 1 88 ? 5.927 -10.993 -17.228 1.00 86.06 88 SER A N 1
ATOM 629 C CA . SER A 1 88 ? 7.008 -10.890 -18.216 1.00 86.06 88 SER A CA 1
ATOM 630 C C . SER A 1 88 ? 8.394 -10.739 -17.577 1.00 86.06 88 SER A C 1
ATOM 632 O O . SER A 1 88 ? 9.386 -11.156 -18.173 1.00 86.06 88 SER A O 1
ATOM 634 N N . VAL A 1 89 ? 8.481 -10.143 -16.381 1.00 84.81 89 VAL A N 1
ATOM 635 C CA . VAL A 1 89 ? 9.751 -9.937 -15.654 1.00 84.81 89 VAL A CA 1
ATOM 636 C C . VAL A 1 89 ? 9.993 -10.959 -14.542 1.00 84.81 89 VAL A C 1
ATOM 638 O O . VAL A 1 89 ? 11.112 -11.046 -14.045 1.00 84.81 89 VAL A O 1
ATOM 641 N N . ALA A 1 90 ? 8.987 -11.766 -14.190 1.00 83.81 90 ALA A N 1
ATOM 642 C CA . ALA A 1 90 ? 9.112 -12.906 -13.284 1.00 83.81 90 ALA A CA 1
ATOM 643 C C . ALA A 1 90 ? 10.325 -13.814 -13.579 1.00 83.81 90 ALA A C 1
ATOM 645 O O . ALA A 1 90 ? 11.093 -14.044 -12.645 1.00 83.81 90 ALA A O 1
ATOM 646 N N . PRO A 1 91 ? 10.594 -14.236 -14.836 1.00 81.94 91 PRO A N 1
ATOM 647 C CA . PRO A 1 91 ? 11.757 -15.077 -15.122 1.00 81.94 91 PRO A CA 1
ATOM 648 C C . PRO A 1 91 ? 13.101 -14.387 -14.844 1.00 81.94 91 PRO A C 1
ATOM 650 O O . PRO A 1 91 ? 14.087 -15.069 -14.601 1.00 81.94 91 PRO A O 1
ATOM 653 N N . MET A 1 92 ? 13.164 -13.048 -14.842 1.00 75.94 92 MET A N 1
ATOM 654 C CA . MET A 1 92 ? 14.396 -12.318 -14.502 1.00 75.94 92 MET A CA 1
ATOM 655 C C . MET A 1 92 ? 14.701 -12.379 -13.001 1.00 75.94 92 MET A C 1
ATOM 657 O O . MET A 1 92 ? 15.861 -12.316 -12.609 1.00 75.94 92 MET A O 1
ATOM 661 N N . VAL A 1 93 ? 13.666 -12.506 -12.166 1.00 77.94 93 VAL A N 1
ATOM 662 C CA . VAL A 1 93 ? 13.817 -12.689 -10.715 1.00 77.94 93 VAL A CA 1
ATOM 663 C C . VAL A 1 93 ? 14.154 -14.135 -10.373 1.00 77.94 93 VAL A C 1
ATOM 665 O O . VAL A 1 93 ? 14.888 -14.375 -9.418 1.00 77.94 93 VAL A O 1
ATOM 668 N N . ASP A 1 94 ? 13.628 -15.088 -11.145 1.00 76.69 94 ASP A N 1
ATOM 669 C CA . ASP A 1 94 ? 13.965 -16.504 -10.984 1.00 76.69 94 ASP A CA 1
ATOM 670 C C . ASP A 1 94 ? 15.438 -16.785 -11.347 1.00 76.69 94 ASP A C 1
ATOM 672 O O . ASP A 1 94 ? 16.058 -17.648 -10.727 1.00 76.69 94 ASP A O 1
ATOM 676 N N . ASP A 1 95 ? 16.006 -16.042 -12.308 1.00 76.31 95 ASP A N 1
ATOM 677 C CA . ASP A 1 95 ? 17.418 -16.146 -12.719 1.00 76.31 95 ASP A CA 1
ATOM 678 C C . ASP A 1 95 ? 18.374 -15.441 -11.736 1.00 76.31 95 ASP A C 1
ATOM 680 O O . ASP A 1 95 ? 19.388 -16.011 -11.333 1.00 76.31 95 ASP A O 1
ATOM 684 N N . ASP A 1 96 ? 18.017 -14.233 -11.278 1.00 74.44 96 ASP A N 1
ATOM 685 C CA . ASP A 1 96 ? 18.750 -13.514 -10.233 1.00 74.44 96 ASP A CA 1
ATOM 686 C C . ASP A 1 96 ? 17.796 -12.906 -9.182 1.00 74.44 96 ASP A C 1
ATOM 688 O O . ASP A 1 96 ? 17.238 -11.816 -9.387 1.00 74.44 96 ASP A O 1
ATOM 692 N N . PRO A 1 97 ? 17.644 -13.549 -8.006 1.00 68.25 97 PRO A N 1
ATOM 693 C CA . PRO A 1 97 ? 16.774 -13.060 -6.940 1.00 68.25 97 PRO A CA 1
ATOM 694 C C . PRO A 1 97 ? 17.308 -11.790 -6.259 1.00 68.25 97 PRO A C 1
ATOM 696 O O . PRO A 1 97 ? 16.576 -11.161 -5.490 1.00 68.25 97 PRO A O 1
ATOM 699 N N . ALA A 1 98 ? 18.559 -11.391 -6.524 1.00 70.81 98 ALA A N 1
ATOM 700 C CA . ALA A 1 98 ? 19.122 -10.127 -6.055 1.00 70.81 98 ALA A CA 1
ATOM 701 C C . ALA A 1 98 ? 18.820 -8.950 -7.001 1.00 70.81 98 ALA A C 1
ATOM 703 O O . ALA A 1 98 ? 19.211 -7.814 -6.702 1.00 70.81 98 ALA A O 1
ATOM 704 N N . THR A 1 99 ? 18.102 -9.184 -8.108 1.00 74.62 99 THR A N 1
ATOM 705 C CA . THR A 1 99 ? 17.744 -8.127 -9.057 1.00 74.62 99 THR A CA 1
ATOM 706 C C . THR A 1 99 ? 16.970 -7.010 -8.346 1.00 74.62 99 THR A C 1
ATOM 708 O O . THR A 1 99 ? 15.895 -7.245 -7.784 1.00 74.62 99 THR A O 1
ATOM 711 N N . PRO A 1 100 ? 17.462 -5.759 -8.377 1.00 78.75 100 PRO A N 1
ATOM 712 C CA . PRO A 1 100 ? 16.788 -4.663 -7.707 1.00 78.75 100 PRO A CA 1
ATOM 713 C C . PRO A 1 100 ? 15.466 -4.326 -8.402 1.00 78.75 100 PRO A C 1
ATOM 715 O O . PRO A 1 100 ? 15.363 -4.295 -9.629 1.00 78.75 100 PRO A O 1
ATOM 718 N N . VAL A 1 101 ? 14.468 -3.951 -7.604 1.00 79.94 101 VAL A N 1
ATOM 719 C CA . VAL A 1 101 ? 13.103 -3.623 -8.055 1.00 79.94 101 VAL A CA 1
ATOM 720 C C . VAL A 1 101 ? 13.091 -2.528 -9.127 1.00 79.94 101 VAL A C 1
ATOM 722 O O . VAL A 1 101 ? 12.308 -2.581 -10.070 1.00 79.94 101 VAL A O 1
ATOM 725 N N . ALA A 1 102 ? 14.022 -1.574 -9.057 1.00 78.38 102 ALA A N 1
ATOM 726 C CA . ALA A 1 102 ? 14.180 -0.534 -10.072 1.00 78.38 102 ALA A CA 1
ATOM 727 C C . ALA A 1 102 ? 14.533 -1.087 -11.468 1.00 78.38 102 ALA A C 1
ATOM 729 O O . ALA A 1 102 ? 14.146 -0.497 -12.477 1.00 78.38 102 ALA A O 1
ATOM 730 N N . VAL A 1 103 ? 15.268 -2.201 -11.549 1.00 83.75 103 VAL A N 1
ATOM 731 C CA . VAL A 1 103 ? 15.597 -2.870 -12.819 1.00 83.75 103 VAL A CA 1
ATOM 732 C C . VAL A 1 103 ? 14.379 -3.626 -13.345 1.00 83.75 103 VAL A C 1
ATOM 734 O O . VAL A 1 103 ? 14.052 -3.481 -14.523 1.00 83.75 103 VAL A O 1
ATOM 737 N N . LEU A 1 104 ? 13.649 -4.320 -12.467 1.00 84.12 104 LEU A N 1
ATOM 738 C CA . LEU A 1 104 ? 12.398 -5.008 -12.811 1.00 84.12 104 LEU A CA 1
ATOM 739 C C . LEU A 1 104 ? 11.338 -4.035 -13.331 1.00 84.12 104 LEU A C 1
ATOM 741 O O . LEU A 1 104 ? 10.713 -4.291 -14.353 1.00 84.12 104 LEU A O 1
ATOM 745 N N . MET A 1 105 ? 11.198 -2.871 -12.697 1.00 83.00 105 MET A N 1
ATOM 746 C CA . MET A 1 105 ? 10.246 -1.841 -13.112 1.00 83.00 105 MET A CA 1
ATOM 747 C C . MET A 1 105 ? 10.584 -1.258 -14.492 1.00 83.00 105 MET A C 1
ATOM 749 O O . MET A 1 105 ? 9.692 -1.053 -15.313 1.00 83.00 105 MET A O 1
ATOM 753 N N . ARG A 1 106 ? 11.872 -1.051 -14.806 1.00 84.56 106 ARG A N 1
ATOM 754 C CA . ARG A 1 106 ? 12.293 -0.637 -16.159 1.00 84.56 106 ARG A CA 1
ATOM 755 C C . ARG A 1 106 ? 12.039 -1.724 -17.202 1.00 84.56 106 ARG A C 1
ATOM 757 O O . ARG A 1 106 ? 11.644 -1.399 -18.320 1.00 84.56 106 ARG A O 1
ATOM 764 N N . ALA A 1 107 ? 12.285 -2.988 -16.862 1.00 85.62 107 ALA A N 1
ATOM 765 C CA . ALA A 1 107 ? 12.017 -4.114 -17.752 1.00 85.62 107 ALA A CA 1
ATOM 766 C C . ALA A 1 107 ? 10.508 -4.277 -18.016 1.00 85.62 107 ALA A C 1
ATOM 768 O O . ALA A 1 107 ? 10.113 -4.445 -19.167 1.00 85.62 107 ALA A O 1
ATOM 769 N N . ALA A 1 108 ? 9.676 -4.114 -16.984 1.00 86.31 108 ALA A N 1
ATOM 770 C CA . ALA A 1 108 ? 8.218 -4.164 -17.066 1.00 86.31 108 ALA A CA 1
ATOM 771 C C . ALA A 1 108 ? 7.647 -3.014 -17.915 1.00 86.31 108 ALA A C 1
ATOM 773 O O . ALA A 1 108 ? 6.809 -3.224 -18.784 1.00 86.31 108 ALA A O 1
ATOM 774 N N . LEU A 1 109 ? 8.156 -1.790 -17.747 1.00 87.94 109 LEU A N 1
ATOM 775 C CA . LEU A 1 109 ? 7.771 -0.669 -18.613 1.00 87.94 109 LEU A CA 1
ATOM 776 C C . LEU A 1 109 ? 8.186 -0.898 -20.073 1.00 87.94 109 LEU A C 1
ATOM 778 O O . LEU A 1 109 ? 7.459 -0.523 -20.988 1.00 87.94 109 LEU A O 1
ATOM 782 N N . ARG A 1 110 ? 9.338 -1.538 -20.312 1.00 86.56 110 ARG A N 1
ATOM 783 C CA . ARG A 1 110 ? 9.793 -1.873 -21.668 1.00 86.56 110 ARG A CA 1
ATOM 784 C C . ARG A 1 110 ? 8.921 -2.941 -22.332 1.00 86.56 110 ARG A C 1
ATOM 786 O O . ARG A 1 110 ? 8.762 -2.878 -23.547 1.00 86.56 110 ARG A O 1
ATOM 793 N N . SER A 1 111 ? 8.381 -3.902 -21.581 1.00 85.19 111 SER A N 1
ATOM 794 C CA . SER A 1 111 ? 7.469 -4.907 -22.142 1.00 85.19 111 SER A CA 1
ATOM 795 C C . SER A 1 111 ? 6.088 -4.333 -22.470 1.00 85.19 111 SER A C 1
ATOM 797 O O . SER A 1 111 ? 5.468 -4.810 -23.413 1.00 85.19 111 SER A O 1
ATOM 799 N N . LEU A 1 112 ? 5.644 -3.294 -21.751 1.00 81.69 112 LEU A N 1
ATOM 800 C CA . LEU A 1 112 ? 4.383 -2.579 -22.006 1.00 81.69 112 LEU A CA 1
ATOM 801 C C . LEU A 1 112 ? 4.473 -1.501 -23.096 1.00 81.69 112 LEU A C 1
ATOM 803 O O . LEU A 1 112 ? 3.466 -1.159 -23.706 1.00 81.69 112 LEU A O 1
ATOM 807 N N . ALA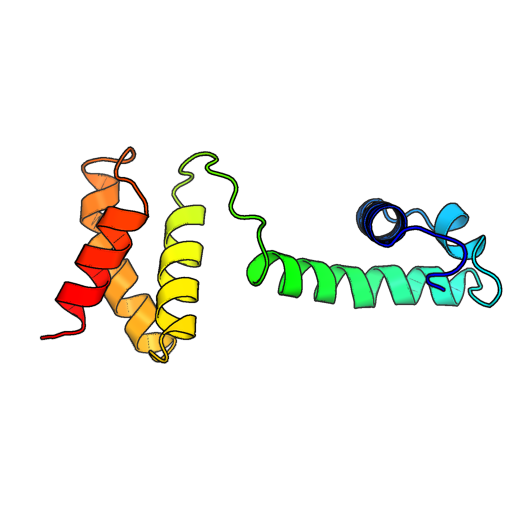 A 1 113 ? 5.660 -0.943 -23.340 1.00 76.25 113 ALA A N 1
ATOM 808 C CA . ALA A 1 113 ? 5.887 0.092 -24.354 1.00 76.25 113 ALA A CA 1
ATOM 809 C C . ALA A 1 113 ? 6.020 -0.455 -25.792 1.00 76.25 113 ALA A C 1
ATOM 811 O O . ALA A 1 113 ? 6.486 0.266 -26.678 1.00 76.25 113 ALA A O 1
ATOM 812 N N . LYS A 1 114 ? 5.668 -1.723 -26.020 1.00 55.91 114 LYS A N 1
ATOM 813 C CA . LYS A 1 114 ? 5.739 -2.405 -27.313 1.00 55.91 114 LYS A CA 1
ATOM 814 C C . LYS A 1 114 ? 4.346 -2.790 -27.785 1.00 55.91 114 LYS A C 1
ATOM 816 O O . LYS A 1 114 ? 4.103 -2.621 -28.998 1.00 55.91 114 LYS A O 1
#

pLDDT: mean 70.76, std 13.81, range [39.91, 88.19]

Foldseek 3Di:
DCVPAPPVRVVVCLVVLVQVVQCVPPPQDSVNSNVCSVVVVVVVVVVCLQDPPPDPDDQDVVVLLSVLLSVCVVVVDDSVLSNVLSVVCSVVCVVPVPDDSVVSNVSSVVVSVD

Radius of gyration: 19.23 Å; chains: 1; bounding box: 37×32×54 Å

Secondary structure (DSSP, 8-state):
-TTTS-HHHHHHHHHTT-HHHHTTSTT--HHHHHHHHHHHHHHHHHHHTT----------TTHHHHHHHHHHHHTT--HHHHHHHHHHHHHHHHH-TT--HHHHHHHHHHHH--

Sequence (114 aa):
VVSVLSPDALRAAIASENIPALTKVPGIGVKGAQRLVIELKDKINALAAVTGPATPASAAPLQWRDQVKGGLEGLGWSSRDAERACDSVAPMVDDDPATPVAVLMRAALRSLAK